Protein AF-A0A815C3C4-F1 (afdb_monomer_lite)

pLDDT: mean 73.72, std 18.05, range [31.98, 92.06]

Organism: NCBI:txid392033

Secondary structure (DSSP, 8-state):
--------SSSSSSSSS-----------EEEEEES--TTGGGS-EEEE--TTEEEEEEEEEEEETTEEEEEEEEEEEEETT----EE-SSEEEEEE-STTTTTHHHHHHTTS-B--

Foldseek 3Di:
DDDDDDDDPPPPPVVVPPPPDPPFLPFAKKFFDFFQDLCCLVPTDIDTGDTQKWKKKKWFWDDDDPATATAGIGIDIDHPDPADWDDDPGITMDIGRHHHPVSVVSVVCNPHHYDD

Structure (mmCIF, N/CA/C/O backbone):
data_AF-A0A815C3C4-F1
#
_entry.id   AF-A0A815C3C4-F1
#
loop_
_atom_site.group_PDB
_atom_site.id
_atom_site.type_symbol
_atom_site.label_atom_id
_atom_site.label_alt_id
_atom_site.label_comp_id
_atom_site.label_asym_id
_atom_site.label_entity_id
_atom_site.label_seq_id
_atom_site.pdbx_PDB_ins_code
_atom_site.Cartn_x
_atom_site.Cartn_y
_atom_site.Cartn_z
_atom_site.occupancy
_atom_site.B_iso_or_equiv
_atom_site.auth_seq_id
_atom_site.auth_comp_id
_atom_site.auth_asym_id
_atom_site.auth_atom_id
_atom_site.pdbx_PDB_model_num
ATOM 1 N N . MET A 1 1 ? 18.510 -49.430 -53.490 1.00 35.09 1 MET A N 1
ATOM 2 C CA . MET A 1 1 ? 19.586 -48.714 -52.764 1.00 35.09 1 MET A CA 1
ATOM 3 C C . MET A 1 1 ? 19.693 -47.346 -53.435 1.00 35.09 1 MET A C 1
ATOM 5 O O . MET A 1 1 ? 19.885 -47.340 -54.635 1.00 35.09 1 MET A O 1
ATOM 9 N N . ASN A 1 2 ? 19.414 -46.188 -52.833 1.00 32.31 2 ASN A N 1
ATOM 10 C CA . ASN A 1 2 ? 19.635 -45.753 -51.457 1.00 32.31 2 ASN A CA 1
ATOM 11 C C . ASN A 1 2 ? 18.460 -44.946 -50.874 1.00 32.31 2 ASN A C 1
ATOM 13 O O . ASN A 1 2 ? 17.766 -44.212 -51.567 1.00 32.31 2 ASN A O 1
ATOM 17 N N . PHE A 1 3 ? 18.283 -45.153 -49.572 1.00 33.53 3 PHE A N 1
ATOM 18 C CA . PHE A 1 3 ? 17.363 -44.520 -48.632 1.00 33.53 3 PHE A CA 1
ATOM 19 C C . PHE A 1 3 ? 18.005 -43.251 -48.034 1.00 33.53 3 PHE A C 1
ATOM 21 O O . PHE A 1 3 ? 19.214 -43.261 -47.814 1.00 33.53 3 PHE A O 1
ATOM 28 N N . LYS A 1 4 ? 17.158 -42.295 -47.605 1.00 31.98 4 LYS A N 1
ATOM 29 C CA . LYS A 1 4 ? 17.407 -41.216 -46.607 1.00 31.98 4 LYS A CA 1
ATOM 30 C C . LYS A 1 4 ? 18.292 -40.050 -47.101 1.00 31.98 4 LYS A C 1
ATOM 32 O O . LYS A 1 4 ? 19.220 -40.253 -47.859 1.00 31.98 4 LYS A O 1
ATOM 37 N N . SER A 1 5 ? 18.050 -38.786 -46.754 1.00 36.97 5 SER A N 1
ATOM 38 C CA . SER A 1 5 ? 17.440 -38.243 -45.537 1.00 36.97 5 SER A CA 1
ATOM 39 C C . SER A 1 5 ? 16.650 -36.962 -45.823 1.00 36.97 5 SER A C 1
ATOM 41 O O . SER A 1 5 ? 17.208 -35.937 -46.200 1.00 36.97 5 SER A O 1
ATOM 43 N N . ILE A 1 6 ? 15.353 -37.015 -45.525 1.00 51.81 6 ILE A N 1
ATOM 44 C CA . ILE A 1 6 ? 14.650 -35.936 -44.820 1.00 51.81 6 ILE A CA 1
ATOM 45 C C . ILE A 1 6 ? 15.380 -35.775 -43.488 1.00 51.81 6 ILE A C 1
ATOM 47 O O . ILE A 1 6 ? 15.505 -36.785 -42.818 1.00 51.81 6 ILE A O 1
ATOM 51 N N . PHE A 1 7 ? 15.890 -34.593 -43.137 1.00 43.22 7 PHE A N 1
ATOM 52 C CA . PHE A 1 7 ? 16.097 -34.098 -41.760 1.00 43.22 7 PHE A CA 1
ATOM 53 C C . PHE A 1 7 ? 16.999 -32.861 -41.825 1.00 43.22 7 PHE A C 1
ATOM 55 O O . PHE A 1 7 ? 18.194 -33.007 -42.041 1.00 43.22 7 PHE A O 1
ATOM 62 N N . CYS A 1 8 ? 16.417 -31.665 -41.663 1.00 42.25 8 CYS A N 1
ATOM 63 C CA . CYS A 1 8 ? 17.030 -30.509 -40.975 1.00 42.25 8 CYS A CA 1
ATOM 64 C C . CYS A 1 8 ? 16.100 -29.272 -40.926 1.00 42.25 8 CYS A C 1
ATOM 66 O O . CYS A 1 8 ? 16.567 -28.142 -40.897 1.00 42.25 8 CYS A O 1
ATOM 68 N N . PHE A 1 9 ? 14.776 -29.460 -40.855 1.00 43.25 9 PHE A N 1
ATOM 69 C CA . PHE A 1 9 ? 13.812 -28.383 -40.546 1.00 43.25 9 PHE A CA 1
ATOM 70 C C . PHE A 1 9 ? 13.304 -28.459 -39.090 1.00 43.25 9 PHE A C 1
ATOM 72 O O . PHE A 1 9 ? 12.187 -28.061 -38.789 1.00 43.25 9 PHE A O 1
ATOM 79 N N . GLY A 1 10 ? 14.113 -29.016 -38.179 1.00 43.12 10 GLY A N 1
ATOM 80 C CA . GLY A 1 10 ? 13.706 -29.306 -36.795 1.00 43.12 10 GLY A CA 1
ATOM 81 C C . GLY A 1 10 ? 14.354 -28.454 -35.699 1.00 43.12 10 GLY A C 1
ATOM 82 O O . GLY A 1 10 ? 13.955 -28.585 -34.551 1.00 43.12 10 GLY A O 1
ATOM 83 N N . HIS A 1 11 ? 15.334 -27.597 -36.011 1.00 40.16 11 HIS A N 1
ATOM 84 C CA . HIS A 1 11 ? 16.114 -26.886 -34.978 1.00 40.16 11 HIS A CA 1
ATOM 85 C C . HIS A 1 11 ? 16.027 -25.355 -35.024 1.00 40.16 11 HIS A C 1
ATOM 87 O O . HIS A 1 11 ? 16.549 -24.705 -34.127 1.00 40.16 11 HIS A O 1
ATOM 93 N N . LEU A 1 12 ? 15.337 -24.761 -36.005 1.00 42.59 12 LEU A N 1
ATOM 94 C CA . LEU A 1 12 ? 15.183 -23.298 -36.066 1.00 42.59 12 LEU A CA 1
ATOM 95 C C . LEU A 1 12 ? 13.932 -22.780 -35.329 1.00 42.59 12 LEU A C 1
ATOM 97 O O . LEU A 1 12 ? 13.822 -21.590 -35.069 1.00 42.59 12 LEU A O 1
ATOM 101 N N . LEU A 1 13 ? 13.000 -23.663 -34.955 1.00 45.81 13 LEU A N 1
ATOM 102 C CA . LEU A 1 13 ? 11.752 -23.289 -34.272 1.00 45.81 13 LEU A CA 1
ATOM 103 C C . LEU A 1 13 ? 11.819 -23.388 -32.740 1.00 45.81 13 LEU A C 1
ATOM 105 O O . LEU A 1 13 ? 10.909 -22.918 -32.065 1.00 45.81 13 LEU A O 1
ATOM 109 N N . LEU A 1 14 ? 12.895 -23.947 -32.174 1.00 43.25 14 LEU A N 1
ATOM 110 C CA . LEU A 1 14 ? 13.026 -24.109 -30.720 1.00 43.25 14 LEU A CA 1
ATOM 111 C C . LEU A 1 14 ? 13.713 -22.920 -30.024 1.00 43.25 14 LEU A C 1
ATOM 113 O O . LEU A 1 14 ? 13.771 -22.893 -28.800 1.00 43.25 14 LEU A O 1
ATOM 117 N N . LEU A 1 15 ? 14.218 -21.928 -30.768 1.00 42.22 15 LEU A N 1
ATOM 118 C CA . LEU A 1 15 ? 14.806 -20.727 -30.159 1.00 42.22 15 LEU A CA 1
ATOM 119 C C . LEU A 1 15 ? 13.761 -19.655 -29.800 1.00 42.22 15 LEU A C 1
ATOM 121 O O . LEU A 1 15 ? 14.060 -18.754 -29.028 1.00 42.22 15 LEU A O 1
ATOM 125 N N . ILE A 1 16 ? 12.539 -19.751 -30.337 1.00 45.59 16 ILE A N 1
ATOM 126 C CA . ILE A 1 16 ? 11.489 -18.726 -30.178 1.00 45.59 16 ILE A CA 1
ATOM 127 C C . ILE A 1 16 ? 10.596 -18.999 -28.947 1.00 45.59 16 ILE A C 1
ATOM 129 O O . ILE A 1 16 ? 9.896 -18.111 -28.482 1.00 45.59 16 ILE A O 1
ATOM 133 N N . LEU A 1 17 ? 10.639 -20.204 -28.364 1.00 42.94 17 LEU A N 1
ATOM 134 C CA . LEU A 1 17 ? 9.686 -20.644 -27.326 1.00 42.94 17 LEU A CA 1
ATOM 135 C C . LEU A 1 17 ? 10.254 -20.728 -25.899 1.00 42.94 17 LEU A C 1
ATOM 137 O O . LEU A 1 17 ? 9.534 -21.110 -24.980 1.00 42.94 17 LEU A O 1
ATOM 141 N N . ILE A 1 18 ? 11.519 -20.349 -25.691 1.00 47.34 18 ILE A N 1
ATOM 142 C CA . ILE A 1 18 ? 12.134 -20.230 -24.354 1.00 47.34 18 ILE A CA 1
ATOM 143 C C . ILE A 1 18 ? 12.669 -18.806 -24.148 1.00 47.34 18 ILE A C 1
ATOM 145 O O . ILE A 1 18 ? 13.740 -18.586 -23.597 1.00 47.34 18 ILE A O 1
ATOM 149 N N . ILE A 1 19 ? 11.901 -17.817 -24.593 1.00 44.81 19 ILE A N 1
ATOM 150 C CA . ILE A 1 19 ? 11.874 -16.514 -23.933 1.00 44.81 19 ILE A CA 1
ATOM 151 C C . ILE A 1 19 ? 10.528 -16.499 -23.218 1.00 44.81 19 ILE A C 1
ATOM 153 O O . ILE A 1 19 ? 9.554 -15.927 -23.688 1.00 44.81 19 ILE A O 1
ATOM 157 N N . LYS A 1 20 ? 10.438 -17.265 -22.125 1.00 39.62 20 LYS A N 1
ATOM 158 C CA . LYS A 1 20 ? 9.407 -17.011 -21.122 1.00 39.62 20 LYS A CA 1
ATOM 159 C C . LYS A 1 20 ? 9.769 -15.655 -20.551 1.00 39.62 20 LYS A C 1
ATOM 161 O O . LYS A 1 20 ? 10.744 -15.596 -19.810 1.00 39.62 20 LYS A O 1
ATOM 166 N N . ASP A 1 21 ? 9.065 -14.627 -21.011 1.00 43.12 21 ASP A N 1
ATOM 167 C CA . ASP A 1 21 ? 8.907 -13.324 -20.376 1.00 43.12 21 ASP A CA 1
ATOM 168 C C . ASP A 1 21 ? 9.966 -13.028 -19.310 1.00 43.12 21 ASP A C 1
ATOM 170 O O . ASP A 1 21 ? 9.685 -12.959 -18.116 1.00 43.12 21 ASP A O 1
ATOM 174 N N . ALA A 1 22 ? 11.194 -12.759 -19.755 1.00 47.22 22 ALA A N 1
ATOM 175 C CA . ALA A 1 22 ? 11.921 -11.657 -19.153 1.00 47.22 22 ALA A CA 1
ATOM 176 C C . ALA A 1 22 ? 11.212 -10.399 -19.665 1.00 47.22 22 ALA A C 1
ATOM 178 O O . ALA A 1 22 ? 11.722 -9.697 -20.534 1.00 47.22 22 ALA A O 1
ATOM 179 N N . SER A 1 23 ? 9.963 -10.223 -19.219 1.00 49.28 23 SER A N 1
ATOM 180 C CA . SER A 1 23 ? 9.247 -8.968 -19.290 1.00 49.28 23 SER A CA 1
ATOM 181 C C . SER A 1 23 ? 10.193 -7.996 -18.624 1.00 49.28 23 SER A C 1
ATOM 183 O O . SER A 1 23 ? 10.397 -8.049 -17.411 1.00 49.28 23 SER A O 1
ATOM 185 N N . ILE A 1 24 ? 10.882 -7.209 -19.443 1.00 51.25 24 ILE A N 1
ATOM 186 C CA . ILE A 1 24 ? 11.520 -5.993 -18.982 1.00 51.25 24 ILE A CA 1
ATOM 187 C C . ILE A 1 24 ? 10.396 -5.290 -18.234 1.00 51.25 24 ILE A C 1
ATOM 189 O O . ILE A 1 24 ? 9.380 -4.982 -18.852 1.00 51.25 24 ILE A O 1
ATOM 193 N N . VAL A 1 25 ? 10.500 -5.192 -16.907 1.00 52.69 25 VAL A N 1
ATOM 194 C CA . VAL A 1 25 ? 9.534 -4.430 -16.120 1.00 52.69 25 VAL A CA 1
ATOM 195 C C . VAL A 1 25 ? 9.719 -3.003 -16.603 1.00 52.69 25 VAL A C 1
ATOM 197 O O . VAL A 1 25 ? 10.649 -2.312 -16.178 1.00 52.69 25 VAL A O 1
ATOM 200 N N . GLU A 1 26 ? 8.911 -2.628 -17.596 1.00 62.38 26 GLU A N 1
ATOM 201 C CA . GLU A 1 26 ? 8.802 -1.264 -18.075 1.00 62.38 26 GLU A CA 1
ATOM 202 C C . GLU A 1 26 ? 8.561 -0.388 -16.844 1.00 62.38 26 GLU A C 1
ATOM 204 O O . GLU A 1 26 ? 7.956 -0.825 -15.865 1.00 62.38 26 GLU A O 1
ATOM 209 N N . SER A 1 27 ? 9.120 0.822 -16.844 1.00 69.00 27 SER A N 1
ATOM 210 C CA . SER A 1 27 ? 8.961 1.764 -15.733 1.00 69.00 27 SER A CA 1
ATOM 211 C C . SER A 1 27 ? 7.504 1.802 -15.259 1.00 69.00 27 SER A C 1
ATOM 213 O O . SER A 1 27 ? 6.645 2.203 -16.042 1.00 69.00 27 SER A O 1
ATOM 215 N N . ALA A 1 28 ? 7.234 1.425 -14.010 1.00 80.50 28 ALA A N 1
ATOM 216 C CA . ALA A 1 28 ? 5.881 1.445 -13.470 1.00 80.50 28 ALA A CA 1
ATOM 217 C C . ALA A 1 28 ? 5.539 2.832 -12.907 1.00 80.50 28 ALA A C 1
ATOM 219 O O . ALA A 1 28 ? 6.355 3.485 -12.240 1.00 80.50 28 ALA A O 1
ATOM 220 N N . ILE A 1 29 ? 4.314 3.293 -13.141 1.00 87.06 29 ILE A N 1
ATOM 221 C CA . ILE A 1 29 ? 3.741 4.444 -12.447 1.00 87.06 29 ILE A CA 1
ATOM 222 C C . ILE A 1 29 ? 3.021 3.941 -11.201 1.00 87.06 29 ILE A C 1
ATOM 224 O O . ILE A 1 29 ? 2.009 3.263 -11.301 1.00 87.06 29 ILE A O 1
ATOM 228 N N . CYS A 1 30 ? 3.492 4.313 -10.014 1.00 89.06 30 CYS A N 1
ATOM 229 C CA . CYS A 1 30 ? 2.891 3.867 -8.757 1.00 89.06 30 CYS A CA 1
ATOM 230 C C . CYS A 1 30 ? 2.291 5.040 -7.993 1.00 89.06 30 CYS A C 1
ATOM 232 O O . CYS A 1 30 ? 2.835 6.153 -8.003 1.00 89.06 30 CYS A O 1
ATOM 234 N N . HIS A 1 31 ? 1.210 4.786 -7.258 1.00 89.31 31 HIS A N 1
ATOM 235 C CA . HIS A 1 31 ? 0.799 5.702 -6.207 1.00 89.31 31 HIS A CA 1
ATOM 236 C C . HIS A 1 31 ? 1.820 5.698 -5.074 1.00 89.31 31 HIS A C 1
ATOM 238 O O . HIS A 1 31 ? 2.347 4.651 -4.697 1.00 89.31 31 HIS A O 1
ATOM 244 N N . GLN A 1 32 ? 2.089 6.882 -4.534 1.00 89.25 32 GLN A N 1
ATOM 245 C CA . GLN A 1 32 ? 3.050 7.099 -3.470 1.00 89.25 32 GLN A CA 1
ATOM 246 C C . GLN A 1 32 ? 2.441 7.876 -2.302 1.00 89.25 32 GLN A C 1
ATOM 248 O O . GLN A 1 32 ? 1.775 8.904 -2.468 1.00 89.25 32 GLN A O 1
ATOM 253 N N . CYS A 1 33 ? 2.735 7.396 -1.100 1.00 85.31 33 CYS A N 1
ATOM 254 C CA . CYS A 1 33 ? 2.531 8.106 0.153 1.00 85.31 33 CYS A CA 1
ATOM 255 C C . CYS A 1 33 ? 3.284 7.429 1.279 1.00 85.31 33 CYS A C 1
ATOM 257 O O . CYS A 1 33 ? 3.336 6.210 1.358 1.00 85.31 33 CYS A O 1
ATOM 259 N N . THR A 1 34 ? 3.766 8.230 2.220 1.00 82.12 34 THR A N 1
ATOM 260 C CA . THR A 1 34 ? 4.239 7.747 3.516 1.00 82.12 34 THR A CA 1
ATOM 261 C C . THR A 1 34 ? 3.234 8.183 4.571 1.00 82.12 34 THR A C 1
ATOM 263 O O . THR A 1 34 ? 3.010 9.383 4.708 1.00 82.12 34 THR A O 1
ATOM 266 N N . ARG A 1 35 ? 2.650 7.238 5.323 1.00 77.44 35 ARG A N 1
ATOM 267 C CA . ARG A 1 35 ? 1.581 7.514 6.309 1.00 77.44 35 ARG A CA 1
ATOM 268 C C . ARG A 1 35 ? 0.408 8.265 5.678 1.00 77.44 35 ARG A C 1
ATOM 270 O O . ARG A 1 35 ? 0.137 9.423 5.987 1.00 77.44 35 ARG A O 1
ATOM 277 N N . CYS A 1 36 ? -0.231 7.607 4.725 1.00 74.88 36 CYS A N 1
ATOM 278 C CA . CYS A 1 36 ? -1.288 8.189 3.909 1.00 74.88 36 CYS A CA 1
ATOM 279 C C . CYS A 1 36 ? -2.488 8.549 4.791 1.00 74.88 36 CYS A C 1
ATOM 281 O O . CYS A 1 36 ? -3.057 7.671 5.428 1.00 74.88 36 CYS A O 1
ATOM 283 N N . THR A 1 37 ? -2.881 9.822 4.825 1.00 72.31 37 THR A N 1
ATOM 284 C CA . THR A 1 37 ? -4.068 10.264 5.572 1.00 72.31 37 THR A CA 1
ATOM 285 C C . THR A 1 37 ? -5.352 9.777 4.895 1.00 72.31 37 THR A C 1
ATOM 287 O O . THR A 1 37 ? -5.331 9.382 3.730 1.00 72.31 37 THR A O 1
ATOM 290 N N . SER A 1 38 ? -6.500 9.869 5.576 1.00 66.31 38 SER A N 1
ATOM 291 C CA . SER A 1 38 ? -7.818 9.564 4.983 1.00 66.31 38 SER A CA 1
ATOM 292 C C . SER A 1 38 ? -8.098 10.328 3.680 1.00 66.31 38 SER A C 1
ATOM 294 O O . SER A 1 38 ? -8.830 9.844 2.821 1.00 66.31 38 SER A O 1
ATOM 296 N N . ASP A 1 39 ? -7.499 11.509 3.515 1.00 68.44 39 ASP A N 1
ATOM 297 C CA . ASP A 1 39 ? -7.651 12.331 2.314 1.00 68.44 39 ASP A CA 1
ATOM 298 C C . ASP A 1 39 ? -6.762 11.870 1.158 1.00 68.44 39 ASP A C 1
ATOM 300 O O . ASP A 1 39 ? -7.088 12.134 0.002 1.00 68.44 39 ASP A O 1
ATOM 304 N N . TRP A 1 40 ? -5.668 11.152 1.436 1.00 71.44 40 TRP A N 1
ATOM 305 C CA . TRP A 1 40 ? -4.781 10.653 0.385 1.00 71.44 40 TRP A CA 1
ATOM 306 C C . TRP A 1 40 ? -5.499 9.677 -0.554 1.00 71.44 40 TRP A C 1
ATOM 308 O O . TRP A 1 40 ? -5.272 9.718 -1.756 1.00 71.44 40 TRP A O 1
ATOM 318 N N . TRP A 1 41 ? -6.450 8.896 -0.039 1.00 67.88 41 TRP A N 1
ATOM 319 C CA . TRP A 1 41 ? -7.315 8.014 -0.831 1.00 67.88 41 TRP A CA 1
ATOM 320 C C . TRP A 1 41 ? -8.094 8.772 -1.911 1.00 67.88 41 TRP A C 1
ATOM 322 O O . TRP A 1 41 ? -8.419 8.215 -2.951 1.00 67.88 41 TRP A O 1
ATOM 332 N N . ARG A 1 42 ? -8.409 10.050 -1.663 1.00 63.50 42 ARG A N 1
ATOM 333 C CA . ARG A 1 42 ? -9.154 10.903 -2.597 1.00 63.50 42 ARG A CA 1
ATOM 334 C C . ARG A 1 42 ? -8.250 11.579 -3.621 1.00 63.50 42 ARG A C 1
ATOM 336 O O . ARG A 1 42 ? -8.730 11.960 -4.683 1.00 63.50 42 ARG A O 1
ATOM 343 N N . TYR A 1 43 ? -6.973 11.759 -3.286 1.00 68.38 43 TYR A N 1
ATOM 344 C CA . TYR A 1 43 ? -5.997 12.479 -4.103 1.00 68.38 43 TYR A CA 1
ATOM 345 C C . TYR A 1 43 ? -4.629 11.785 -4.055 1.00 68.38 43 TYR A C 1
ATOM 347 O O . TYR A 1 43 ? -3.659 12.361 -3.540 1.00 68.38 43 TYR A O 1
ATOM 355 N N . PRO A 1 44 ? -4.526 10.543 -4.555 1.00 73.75 44 PRO A N 1
ATOM 356 C CA . PRO A 1 44 ? -3.280 9.814 -4.478 1.00 73.75 44 PRO A CA 1
ATOM 357 C C . PRO A 1 44 ? -2.253 10.474 -5.405 1.00 73.75 44 PRO A C 1
ATOM 359 O O . PRO A 1 44 ? -2.511 10.769 -6.571 1.00 73.75 44 PRO A O 1
ATOM 362 N N . SER A 1 45 ? -1.067 10.755 -4.871 1.00 82.31 45 SER A N 1
ATOM 363 C CA . SER A 1 45 ? 0.048 11.267 -5.672 1.00 82.31 45 SER A CA 1
ATOM 364 C C . SER A 1 45 ? 0.704 10.108 -6.406 1.00 82.31 45 SER A C 1
ATOM 366 O O . SER A 1 45 ? 0.975 9.088 -5.781 1.00 82.31 45 SER A O 1
ATOM 368 N N . SER A 1 46 ? 1.007 10.263 -7.691 1.00 87.44 46 SER A N 1
ATOM 369 C CA . SER A 1 46 ? 1.654 9.213 -8.486 1.00 87.44 46 SER A CA 1
ATOM 370 C C . SER A 1 46 ? 3.041 9.632 -8.938 1.00 87.44 46 SER A C 1
ATOM 372 O O . SER A 1 46 ? 3.316 10.819 -9.132 1.00 87.44 46 SER A O 1
ATOM 374 N N . ARG A 1 47 ? 3.924 8.652 -9.111 1.00 84.81 47 ARG A N 1
ATOM 375 C CA . ARG A 1 47 ? 5.276 8.858 -9.619 1.00 84.81 47 ARG A CA 1
ATOM 376 C C . ARG A 1 47 ? 5.640 7.724 -10.564 1.00 84.81 47 ARG A C 1
ATOM 378 O O . ARG A 1 47 ? 5.353 6.571 -10.273 1.00 84.81 47 ARG A O 1
ATOM 385 N N . GLN A 1 48 ? 6.274 8.073 -11.679 1.00 85.06 48 GLN A N 1
ATOM 386 C CA . GLN A 1 48 ? 6.936 7.102 -12.542 1.00 85.06 48 GLN A CA 1
ATOM 387 C C . GLN A 1 48 ? 8.267 6.704 -11.902 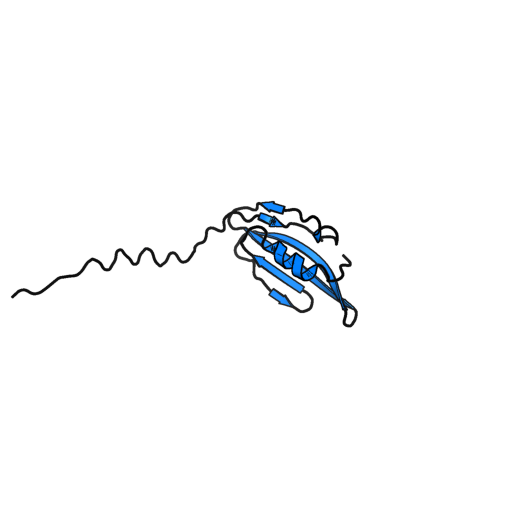1.00 85.06 48 GLN A C 1
ATOM 389 O O . GLN A 1 48 ? 9.059 7.574 -11.516 1.00 85.06 48 GLN A O 1
ATOM 394 N N . TYR A 1 49 ? 8.478 5.404 -11.762 1.00 82.06 49 T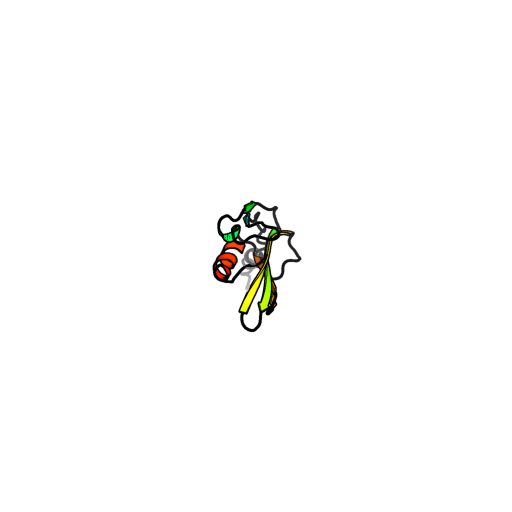YR A N 1
ATOM 395 C CA . TYR A 1 49 ? 9.658 4.807 -11.152 1.00 82.06 49 TYR A CA 1
ATOM 396 C C . TYR A 1 49 ? 10.577 4.193 -12.212 1.00 82.06 49 TYR A C 1
ATOM 398 O O . TYR A 1 49 ? 10.215 4.092 -13.381 1.00 82.06 49 TYR A O 1
ATOM 406 N N . GLU A 1 50 ? 11.814 3.887 -11.831 1.00 82.56 50 GLU A N 1
ATOM 407 C CA . GLU A 1 50 ? 12.836 3.383 -12.751 1.00 82.56 50 GLU A CA 1
ATOM 408 C C . GLU A 1 50 ? 12.507 1.964 -13.246 1.00 82.56 50 GLU A C 1
ATOM 410 O O . GLU A 1 50 ? 11.713 1.239 -12.645 1.00 82.56 50 GLU A O 1
ATOM 415 N N . GLU A 1 51 ? 13.131 1.569 -14.357 1.00 76.69 51 GLU A N 1
ATOM 416 C CA . GLU A 1 51 ? 13.032 0.211 -14.897 1.00 76.69 51 GLU A CA 1
ATOM 417 C C . GLU A 1 51 ? 13.435 -0.818 -13.831 1.00 76.69 51 GLU A C 1
ATOM 419 O O . GLU A 1 51 ? 14.435 -0.655 -13.124 1.00 76.69 51 GLU A O 1
ATOM 424 N N . GLY A 1 52 ? 12.636 -1.876 -13.692 1.00 75.94 52 GLY A N 1
ATOM 425 C CA . GLY A 1 52 ? 12.852 -2.883 -12.657 1.00 75.94 52 GLY A CA 1
ATOM 426 C C . GLY A 1 52 ? 12.406 -2.470 -11.254 1.00 75.94 52 GLY A C 1
ATOM 427 O O . GLY A 1 52 ? 12.801 -3.139 -10.302 1.00 75.94 52 GLY A O 1
ATOM 428 N N . GLN A 1 53 ? 11.622 -1.401 -11.082 1.00 83.81 53 GLN A N 1
ATOM 429 C CA . GLN A 1 53 ? 10.918 -1.125 -9.825 1.00 83.81 53 GLN A CA 1
ATOM 430 C C . GLN A 1 53 ? 9.466 -1.619 -9.886 1.00 83.81 53 GLN A C 1
ATOM 432 O O . GLN A 1 53 ? 8.783 -1.430 -10.886 1.00 83.81 53 GLN A O 1
ATOM 437 N N . GLU A 1 54 ? 8.993 -2.222 -8.796 1.00 87.50 54 GLU A N 1
ATOM 438 C CA . GLU A 1 54 ? 7.621 -2.714 -8.629 1.00 87.50 54 GLU A CA 1
ATOM 439 C C . GLU A 1 54 ? 6.866 -1.802 -7.663 1.00 87.50 54 GLU A C 1
ATOM 441 O O . GLU A 1 54 ? 7.431 -1.330 -6.669 1.00 87.50 54 GLU A O 1
ATOM 446 N N . CYS A 1 55 ? 5.584 -1.565 -7.925 1.00 89.00 55 CYS A N 1
ATOM 447 C CA . CYS A 1 55 ? 4.725 -0.843 -7.003 1.00 89.00 55 CYS A CA 1
ATOM 448 C C . CYS A 1 55 ? 4.476 -1.679 -5.751 1.00 89.00 55 CYS A C 1
ATOM 450 O O . CYS A 1 55 ? 4.286 -2.893 -5.829 1.00 89.00 55 CYS A O 1
ATOM 452 N N . PHE A 1 56 ? 4.406 -1.015 -4.599 1.00 90.50 56 PHE A N 1
ATOM 453 C CA . PHE A 1 56 ? 3.984 -1.645 -3.359 1.00 90.50 56 PHE A CA 1
ATOM 454 C C . PHE A 1 56 ? 2.847 -0.894 -2.674 1.00 90.50 56 PHE A C 1
ATOM 456 O O . PHE A 1 56 ? 2.647 0.315 -2.858 1.00 90.50 56 PHE A O 1
ATOM 463 N N . PHE A 1 57 ? 2.130 -1.638 -1.838 1.00 90.19 57 PHE A N 1
ATOM 464 C CA . PHE A 1 57 ? 1.125 -1.127 -0.922 1.00 90.19 57 PHE A CA 1
ATOM 465 C C . PHE A 1 57 ? 1.240 -1.841 0.425 1.00 90.19 57 PHE A C 1
ATOM 467 O O . PHE A 1 57 ? 1.201 -3.066 0.491 1.00 90.19 57 PHE A O 1
ATOM 474 N N . GLU A 1 58 ? 1.393 -1.079 1.499 1.00 90.88 58 GLU A N 1
ATOM 475 C CA . GLU A 1 58 ? 1.507 -1.552 2.874 1.00 90.88 58 GLU A CA 1
ATOM 476 C C . GLU A 1 58 ? 0.369 -0.968 3.705 1.00 90.88 58 GLU A C 1
ATOM 478 O O . GLU A 1 58 ? 0.157 0.244 3.736 1.00 90.88 58 GLU A O 1
ATOM 483 N N . ILE A 1 59 ? -0.319 -1.832 4.443 1.00 88.69 59 ILE A N 1
ATOM 484 C CA . ILE A 1 59 ? -1.427 -1.460 5.313 1.00 88.69 59 ILE A CA 1
ATOM 485 C C . ILE A 1 59 ? -1.333 -2.209 6.639 1.00 88.69 59 ILE A C 1
ATOM 487 O O . ILE A 1 59 ? -1.016 -3.401 6.686 1.00 88.69 59 ILE A O 1
ATOM 491 N N . ARG A 1 60 ? -1.615 -1.509 7.739 1.00 91.12 60 ARG A N 1
ATOM 492 C CA . ARG A 1 60 ? -1.685 -2.106 9.078 1.00 91.12 60 ARG A CA 1
ATOM 493 C C . ARG A 1 60 ? -3.043 -1.866 9.695 1.00 91.12 60 ARG A C 1
ATOM 495 O O . ARG A 1 60 ? -3.637 -0.797 9.540 1.00 91.12 60 ARG A O 1
ATOM 502 N N . TYR A 1 61 ? -3.505 -2.888 10.402 1.00 89.56 61 TYR A N 1
ATOM 503 C CA . TYR A 1 61 ? -4.788 -2.876 11.072 1.00 89.56 61 TYR A CA 1
ATOM 504 C C . TYR A 1 61 ? -4.613 -3.026 12.582 1.00 89.56 61 TYR A C 1
ATOM 506 O O . TYR A 1 61 ? -3.982 -3.974 13.056 1.00 89.56 61 TYR A O 1
ATOM 514 N N . THR A 1 62 ? -5.290 -2.161 13.331 1.00 90.88 62 THR A N 1
ATOM 515 C CA . THR A 1 62 ? -5.539 -2.327 14.762 1.00 90.88 62 THR A CA 1
ATOM 516 C C . THR A 1 62 ? -6.962 -2.833 14.983 1.00 90.88 62 THR A C 1
ATOM 518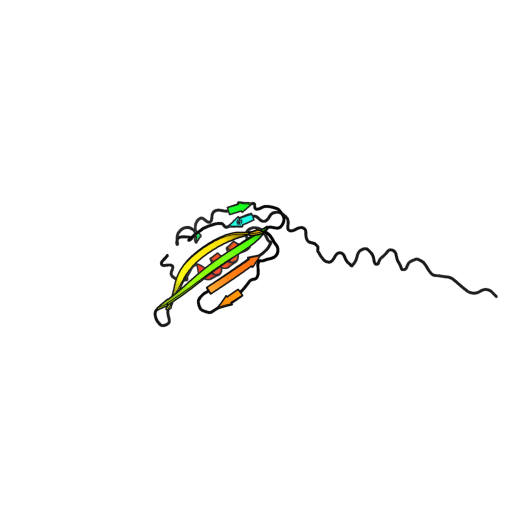 O O . THR A 1 62 ? -7.917 -2.420 14.320 1.00 90.88 62 THR A O 1
ATOM 521 N N . TYR A 1 63 ? -7.108 -3.733 15.955 1.00 89.88 63 TYR A N 1
ATOM 522 C CA . TYR A 1 63 ? -8.389 -4.309 16.345 1.00 89.88 63 TYR A CA 1
ATOM 523 C C . TYR A 1 63 ? -8.862 -3.746 17.684 1.00 89.88 63 TYR A C 1
ATOM 525 O O . TYR A 1 63 ? -8.198 -3.905 18.708 1.00 89.88 63 TYR A O 1
ATOM 533 N N . TYR A 1 64 ? -10.053 -3.149 17.689 1.00 88.62 64 TYR A N 1
ATOM 534 C CA . TYR A 1 64 ? -10.758 -2.741 18.906 1.00 88.62 64 TYR A CA 1
ATOM 535 C C . TYR A 1 64 ? -11.977 -3.644 19.098 1.00 88.62 64 TYR A C 1
ATOM 537 O O . TYR A 1 64 ? -13.055 -3.408 18.541 1.00 88.62 64 TYR A O 1
ATOM 545 N N . GLY A 1 65 ? -11.788 -4.729 19.852 1.00 89.12 65 GLY A N 1
ATOM 546 C CA . GLY A 1 65 ? -12.757 -5.824 19.906 1.00 89.12 65 GLY A CA 1
ATOM 547 C C . GLY A 1 65 ? -12.916 -6.459 18.523 1.00 89.12 65 GLY A C 1
ATOM 548 O O . GLY A 1 65 ? -11.934 -6.875 17.918 1.00 89.12 65 GLY A O 1
ATOM 549 N N . ASN A 1 66 ? -14.142 -6.478 17.998 1.00 87.69 66 ASN A N 1
ATOM 550 C CA . ASN A 1 66 ? -14.440 -7.030 16.668 1.00 87.69 66 ASN A CA 1
ATOM 551 C C . ASN A 1 66 ? -14.290 -6.007 15.528 1.00 87.69 66 ASN A C 1
ATOM 553 O O . ASN A 1 66 ? -14.579 -6.328 14.377 1.00 87.69 66 ASN A O 1
ATOM 557 N N . LYS A 1 67 ? -13.898 -4.760 15.825 1.00 86.94 67 LYS A N 1
ATOM 558 C CA . LYS A 1 67 ? -13.737 -3.714 14.808 1.00 86.94 67 LYS A CA 1
ATOM 559 C C . LYS A 1 67 ? -12.309 -3.704 14.277 1.00 86.94 67 LYS A C 1
ATOM 561 O O . LYS A 1 67 ? -11.379 -3.522 15.058 1.00 86.94 67 LYS A O 1
ATOM 566 N N . LYS A 1 68 ? -12.169 -3.850 12.958 1.00 87.38 68 LYS A N 1
ATOM 567 C CA . LYS A 1 68 ? -10.923 -3.652 12.208 1.00 87.38 68 LYS A CA 1
ATOM 568 C C . LYS A 1 68 ? -10.799 -2.173 11.830 1.00 87.38 68 LYS A C 1
ATOM 570 O O . LYS A 1 68 ? -11.741 -1.618 11.269 1.00 87.38 68 LYS A O 1
ATOM 575 N N . ILE A 1 69 ? -9.669 -1.554 12.148 1.00 89.06 69 ILE A N 1
ATOM 576 C CA . ILE A 1 69 ? -9.369 -0.145 11.867 1.00 89.06 69 ILE A CA 1
ATOM 577 C C . ILE A 1 69 ? -7.990 -0.075 11.216 1.00 89.06 69 ILE A C 1
ATOM 579 O O . ILE A 1 69 ? -7.083 -0.765 11.666 1.00 89.06 69 ILE A O 1
ATOM 583 N N . ILE A 1 70 ? -7.823 0.741 10.181 1.00 87.50 70 ILE A N 1
ATOM 584 C CA . ILE A 1 70 ? -6.525 1.032 9.572 1.00 87.50 70 ILE A CA 1
ATOM 585 C C . ILE A 1 70 ? -5.815 2.097 10.410 1.00 87.50 70 ILE A C 1
ATOM 587 O O . ILE A 1 70 ? -6.361 3.176 10.641 1.00 87.50 70 ILE A O 1
ATOM 591 N N . ASP A 1 71 ? -4.593 1.816 10.846 1.00 87.88 71 ASP A N 1
ATOM 592 C CA . ASP A 1 71 ? -3.760 2.778 11.587 1.00 87.88 71 ASP A CA 1
ATOM 593 C C . ASP A 1 71 ? -2.535 3.255 10.795 1.00 87.88 71 ASP A C 1
ATOM 595 O O . ASP A 1 71 ? -1.869 4.213 11.190 1.00 87.88 71 ASP A O 1
ATOM 599 N N . TYR A 1 72 ? -2.243 2.604 9.668 1.00 87.62 72 TYR A N 1
ATOM 600 C CA . TYR A 1 72 ? -1.096 2.919 8.837 1.00 87.62 72 TYR A CA 1
ATOM 601 C C . TYR A 1 72 ? -1.332 2.479 7.401 1.00 87.62 72 TYR A C 1
ATOM 603 O O . TYR A 1 72 ? -1.754 1.348 7.149 1.00 87.62 72 TYR A O 1
ATOM 611 N N . VAL A 1 73 ? -0.982 3.365 6.473 1.00 87.69 73 VAL A N 1
ATOM 612 C CA . VAL A 1 73 ? -0.899 3.082 5.042 1.00 87.69 73 VAL A CA 1
ATOM 613 C C . VAL A 1 73 ? 0.400 3.671 4.499 1.00 87.69 73 VAL A C 1
ATOM 615 O O . VAL A 1 73 ? 0.819 4.761 4.908 1.00 87.69 73 VAL A O 1
ATOM 618 N N . ASN A 1 74 ? 1.039 2.956 3.584 1.00 89.56 74 ASN A N 1
ATOM 619 C CA . ASN A 1 74 ? 2.226 3.392 2.864 1.00 89.56 74 ASN A CA 1
ATOM 620 C C . ASN A 1 74 ? 2.200 2.793 1.455 1.00 89.56 74 ASN A C 1
ATOM 622 O O . ASN A 1 74 ? 1.835 1.637 1.275 1.00 89.56 74 ASN A O 1
ATOM 626 N N . ALA A 1 75 ? 2.564 3.583 0.457 1.00 89.94 75 ALA A N 1
ATOM 627 C CA . ALA A 1 75 ? 2.551 3.180 -0.942 1.00 89.94 75 ALA A CA 1
ATOM 628 C C . ALA A 1 75 ? 3.747 3.798 -1.663 1.00 89.94 75 ALA A C 1
ATOM 630 O O . ALA A 1 75 ? 4.210 4.886 -1.301 1.00 89.94 75 ALA A O 1
ATOM 631 N N . GLY A 1 76 ? 4.240 3.131 -2.697 1.00 90.19 76 GLY A N 1
ATOM 632 C CA . GLY A 1 76 ? 5.333 3.639 -3.517 1.00 90.19 76 GLY A CA 1
ATOM 633 C C . GLY A 1 76 ? 5.846 2.572 -4.466 1.00 90.19 76 GLY A C 1
ATOM 634 O O . GLY A 1 76 ? 5.077 1.714 -4.888 1.00 90.19 76 GLY A O 1
ATOM 635 N N . ALA A 1 77 ? 7.146 2.604 -4.758 1.00 89.06 77 ALA A N 1
ATOM 636 C CA . ALA A 1 77 ? 7.820 1.550 -5.506 1.00 89.06 77 ALA A CA 1
ATOM 637 C C . ALA A 1 77 ? 9.119 1.099 -4.835 1.00 89.06 77 ALA A C 1
ATOM 639 O O . ALA A 1 77 ? 9.732 1.848 -4.066 1.00 89.06 77 ALA A O 1
ATOM 640 N N . LEU A 1 78 ? 9.535 -0.127 -5.142 1.00 86.94 78 LEU A N 1
ATOM 641 C CA . LEU A 1 78 ? 10.739 -0.777 -4.632 1.00 86.94 78 LEU A CA 1
ATOM 642 C C . LEU A 1 78 ? 11.510 -1.438 -5.768 1.00 86.94 78 LEU A C 1
ATOM 644 O O . LEU A 1 78 ? 10.920 -1.957 -6.705 1.00 86.94 78 LEU A O 1
ATOM 648 N N . SER A 1 79 ? 12.839 -1.435 -5.679 1.00 78.75 79 SER A N 1
ATOM 649 C CA . SER A 1 79 ? 13.694 -2.051 -6.698 1.00 78.75 79 SER A CA 1
ATOM 650 C C . SER A 1 79 ? 13.614 -3.584 -6.675 1.00 78.75 79 SER A C 1
ATOM 652 O O . SER A 1 79 ? 13.676 -4.216 -5.616 1.00 78.75 79 SER A O 1
ATOM 654 N N . GLY A 1 80 ? 13.486 -4.158 -7.871 1.00 67.50 80 GLY A N 1
ATOM 655 C CA . GLY A 1 80 ? 13.104 -5.534 -8.164 1.00 67.50 80 GLY A CA 1
ATOM 656 C C . GLY A 1 80 ? 14.104 -6.580 -7.684 1.00 67.50 80 GLY A C 1
ATOM 657 O O . GLY A 1 80 ? 15.286 -6.563 -8.027 1.00 67.50 80 GLY A O 1
ATOM 658 N N . SER A 1 81 ? 13.586 -7.472 -6.837 1.00 61.84 81 SER A N 1
ATOM 659 C CA . SER A 1 81 ? 14.087 -8.798 -6.408 1.00 61.84 81 SER A CA 1
ATOM 660 C C . SER A 1 81 ? 13.545 -9.173 -5.022 1.00 61.84 81 SER A C 1
ATOM 662 O O . SER A 1 81 ? 13.694 -10.315 -4.596 1.00 61.84 81 SER A O 1
ATOM 664 N N . SER A 1 82 ? 12.934 -8.221 -4.305 1.00 68.12 82 SER A N 1
ATOM 665 C CA . SER A 1 82 ? 12.555 -8.380 -2.893 1.00 68.12 82 SER A CA 1
ATOM 666 C C . SER A 1 82 ? 11.072 -8.134 -2.598 1.00 68.12 82 SER A C 1
ATOM 668 O O . SER A 1 82 ? 10.691 -8.149 -1.428 1.00 68.12 82 SER A O 1
ATOM 670 N N . CYS A 1 83 ? 10.233 -7.903 -3.612 1.00 78.44 83 CYS A N 1
ATOM 671 C CA . CYS A 1 83 ? 8.812 -7.670 -3.385 1.00 78.44 83 CYS A CA 1
ATOM 672 C C . CYS A 1 83 ? 8.045 -9.003 -3.368 1.00 78.44 83 CYS A C 1
ATOM 674 O O . CYS A 1 83 ? 8.068 -9.772 -4.326 1.00 78.44 83 CYS A O 1
ATOM 676 N N . TYR A 1 84 ? 7.380 -9.300 -2.250 1.00 85.94 84 TYR A N 1
ATOM 677 C CA . TYR A 1 84 ? 6.491 -10.451 -2.106 1.00 85.94 84 TYR A CA 1
ATOM 678 C C . TYR A 1 84 ? 5.206 -10.016 -1.411 1.00 85.94 84 TYR A C 1
ATOM 680 O O . TYR A 1 84 ? 5.249 -9.419 -0.335 1.00 85.94 84 TYR A O 1
ATOM 688 N N . SER A 1 85 ? 4.068 -10.351 -2.014 1.00 89.81 85 SER A N 1
ATOM 689 C CA . SER A 1 85 ? 2.752 -10.066 -1.451 1.00 89.81 85 SER A CA 1
ATOM 690 C C . SER A 1 85 ? 2.418 -11.031 -0.311 1.00 89.81 85 SER A C 1
ATOM 692 O O . SER A 1 85 ? 2.467 -12.249 -0.480 1.00 89.81 85 SER A O 1
ATOM 694 N N . PHE A 1 86 ? 2.019 -10.506 0.845 1.00 91.12 86 PHE A N 1
ATOM 695 C CA . PHE A 1 86 ? 1.545 -11.298 1.975 1.00 91.12 86 PHE A CA 1
ATOM 696 C C . PHE A 1 86 ? 0.489 -10.569 2.797 1.00 91.12 86 PHE A C 1
ATOM 698 O O . PHE A 1 86 ? 0.411 -9.344 2.834 1.00 91.12 86 PHE A O 1
ATOM 705 N N . SER A 1 87 ? -0.324 -11.345 3.507 1.00 92.06 87 SER A N 1
ATOM 706 C CA . SER A 1 87 ? -1.363 -10.819 4.380 1.00 92.06 87 SER A CA 1
ATOM 707 C C . SER A 1 87 ? -1.478 -11.656 5.648 1.00 92.06 87 SER A C 1
ATOM 709 O O . SER A 1 87 ? -1.308 -12.875 5.646 1.00 92.06 87 SER A O 1
ATOM 711 N N . THR A 1 88 ? -1.755 -10.967 6.744 1.00 91.62 88 THR A N 1
ATOM 712 C CA . THR A 1 88 ? -2.089 -11.491 8.067 1.00 91.62 88 THR A CA 1
ATOM 713 C C . THR A 1 88 ? -3.352 -10.777 8.551 1.00 91.62 88 THR A C 1
ATOM 715 O O . THR A 1 88 ? -3.859 -9.877 7.883 1.00 91.62 88 THR A O 1
ATOM 718 N N . SER A 1 89 ? -3.857 -11.114 9.739 1.00 87.94 89 SER A N 1
ATOM 719 C CA . SER A 1 89 ? -4.989 -10.377 10.311 1.00 87.94 89 SER A CA 1
ATOM 720 C C . SER A 1 89 ? -4.682 -8.886 10.510 1.00 87.94 89 SER A C 1
ATOM 722 O O . SER A 1 89 ? -5.523 -8.045 10.226 1.00 87.94 89 SER A O 1
ATOM 724 N N . SER A 1 90 ? -3.483 -8.527 10.969 1.00 90.62 90 SER A N 1
ATOM 725 C CA . SER A 1 90 ? -3.138 -7.148 11.353 1.00 90.62 90 SER A CA 1
ATOM 726 C C . SER A 1 90 ? -2.275 -6.398 10.340 1.00 90.62 90 SER A C 1
ATOM 728 O O . SER A 1 90 ? -1.885 -5.261 10.592 1.00 90.62 90 SER A O 1
ATOM 730 N N . TYR A 1 91 ? -1.928 -7.019 9.217 1.00 91.38 91 TYR A N 1
ATOM 731 C CA . TYR A 1 91 ? -0.960 -6.463 8.277 1.00 91.38 91 TYR A CA 1
ATOM 732 C C . TYR A 1 91 ? -1.165 -7.038 6.884 1.00 91.38 91 TYR A C 1
ATOM 734 O O . TYR A 1 91 ? -1.280 -8.258 6.757 1.00 91.38 91 TYR A O 1
ATOM 742 N N . ALA A 1 92 ? -1.143 -6.198 5.854 1.00 90.31 92 ALA A N 1
ATOM 743 C CA . ALA A 1 92 ? -1.024 -6.649 4.477 1.00 90.31 92 ALA A CA 1
ATOM 744 C C . ALA A 1 92 ? 0.023 -5.826 3.728 1.00 90.31 92 ALA A C 1
ATOM 746 O O . ALA A 1 92 ? 0.205 -4.632 3.969 1.00 90.31 92 ALA A O 1
ATOM 747 N N . TYR A 1 93 ? 0.724 -6.507 2.837 1.00 91.06 93 TYR A N 1
ATOM 748 C CA . TYR A 1 93 ? 1.766 -5.947 2.007 1.00 91.06 93 TYR A CA 1
ATOM 749 C C . TYR A 1 93 ? 1.673 -6.561 0.630 1.00 91.06 93 TYR A C 1
ATOM 751 O O . TYR A 1 93 ? 1.545 -7.777 0.499 1.00 91.06 93 TYR A O 1
ATOM 759 N N . LEU A 1 94 ? 1.691 -5.722 -0.390 1.00 89.69 94 LEU A N 1
ATOM 760 C CA . LEU A 1 94 ? 1.391 -6.12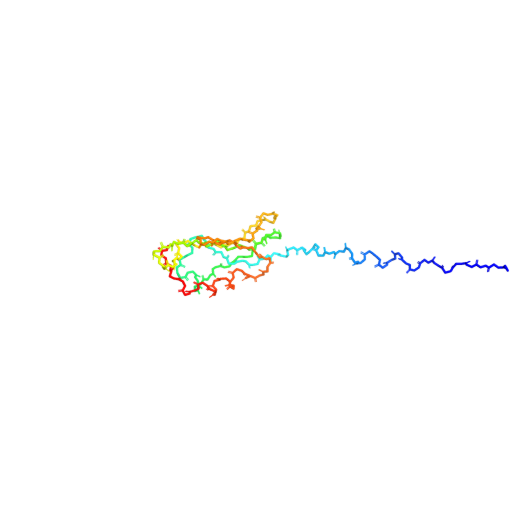0 -1.753 1.00 89.69 94 LEU A CA 1
ATOM 761 C C . LEU A 1 94 ? 2.391 -5.524 -2.703 1.00 89.69 94 LEU A C 1
ATOM 763 O O . LEU A 1 94 ? 2.864 -4.412 -2.487 1.00 89.69 94 LEU A O 1
ATOM 767 N N . CYS A 1 95 ? 2.638 -6.282 -3.756 1.00 89.31 95 CYS A N 1
ATOM 768 C CA . CYS A 1 95 ? 3.552 -5.977 -4.830 1.00 89.31 95 CYS A CA 1
ATOM 769 C C . CYS A 1 95 ? 2.849 -6.210 -6.157 1.00 89.31 95 CYS A C 1
ATOM 771 O O . CYS A 1 95 ? 2.125 -7.201 -6.305 1.00 89.31 95 CYS A O 1
ATOM 773 N N . CYS A 1 96 ? 3.068 -5.313 -7.104 1.00 86.56 96 CYS A N 1
ATOM 774 C CA . CYS A 1 96 ? 2.543 -5.423 -8.453 1.00 86.56 96 CYS A CA 1
ATOM 775 C C . CYS A 1 96 ? 3.408 -4.610 -9.426 1.00 86.56 96 CYS A C 1
ATOM 777 O O . CYS A 1 96 ? 4.124 -3.695 -9.024 1.00 86.56 96 CYS A O 1
ATOM 779 N N . ASP A 1 97 ? 3.370 -4.974 -10.701 1.00 85.56 97 ASP A N 1
ATOM 780 C CA . ASP A 1 97 ? 4.303 -4.532 -11.744 1.00 85.56 97 ASP A CA 1
ATOM 781 C C . ASP A 1 97 ? 3.620 -3.753 -12.883 1.00 85.56 97 ASP A C 1
ATOM 783 O O . ASP A 1 97 ? 4.248 -3.459 -13.896 1.00 85.56 97 ASP A O 1
ATOM 787 N N . GLN A 1 98 ? 2.342 -3.400 -12.718 1.00 85.50 98 GLN A N 1
ATOM 788 C CA . GLN A 1 98 ? 1.567 -2.627 -13.692 1.00 85.50 98 GLN A CA 1
ATOM 789 C C . GLN A 1 98 ? 1.369 -1.181 -13.230 1.00 85.50 98 GLN A C 1
ATOM 791 O O . GLN A 1 98 ? 1.339 -0.891 -12.033 1.00 85.50 98 GLN A O 1
ATOM 796 N N . ASP A 1 99 ? 1.165 -0.273 -14.180 1.00 87.12 99 ASP A N 1
ATOM 797 C CA . ASP A 1 99 ? 0.815 1.114 -13.877 1.00 87.12 99 ASP A CA 1
ATOM 798 C C . ASP A 1 99 ? -0.437 1.193 -12.995 1.00 87.12 99 ASP A C 1
ATOM 800 O O . ASP A 1 99 ? -1.464 0.579 -13.281 1.00 87.12 99 ASP A O 1
ATOM 804 N N . TYR A 1 100 ? -0.340 1.969 -11.917 1.00 86.94 100 TYR A N 1
ATOM 805 C CA . TYR A 1 100 ? -1.392 2.228 -10.932 1.00 86.94 100 TYR A CA 1
ATOM 806 C C . TYR A 1 100 ? -1.977 0.968 -10.276 1.00 86.94 100 TYR A C 1
ATOM 808 O O . TYR A 1 100 ? -3.028 1.024 -9.649 1.00 86.94 100 TYR A O 1
ATOM 816 N N . CYS A 1 101 ? -1.289 -0.172 -10.329 1.00 86.56 101 CYS A N 1
ATOM 817 C CA . CYS A 1 101 ? -1.798 -1.434 -9.783 1.00 86.56 101 CYS A CA 1
ATOM 818 C C . CYS A 1 101 ? -2.047 -1.408 -8.263 1.00 86.56 101 CYS A C 1
ATOM 820 O O . CYS A 1 101 ? -2.797 -2.226 -7.730 1.00 86.56 101 CYS A O 1
ATOM 822 N N . ASN A 1 102 ? -1.433 -0.460 -7.549 1.00 87.12 102 ASN A N 1
ATOM 823 C CA . ASN A 1 102 ? -1.692 -0.228 -6.134 1.00 87.12 102 ASN A CA 1
ATOM 824 C C . ASN A 1 102 ? -2.915 0.676 -5.864 1.00 87.12 102 ASN A C 1
ATOM 826 O O . ASN A 1 102 ? -3.154 0.993 -4.703 1.00 87.12 102 ASN A O 1
ATOM 830 N N . GLU A 1 103 ? -3.693 1.057 -6.889 1.00 82.81 103 GLU A N 1
ATOM 831 C CA . GLU A 1 103 ? -4.976 1.776 -6.788 1.00 82.81 103 GLU A CA 1
ATOM 832 C C . GLU A 1 103 ? -6.149 0.842 -6.464 1.00 82.81 103 GLU A C 1
ATOM 834 O O . GLU A 1 103 ? -6.967 1.145 -5.593 1.00 82.81 103 GLU A O 1
ATOM 839 N N . ASP A 1 104 ? -6.216 -0.325 -7.112 1.00 73.38 104 ASP A N 1
ATOM 840 C CA . ASP A 1 104 ? -7.322 -1.279 -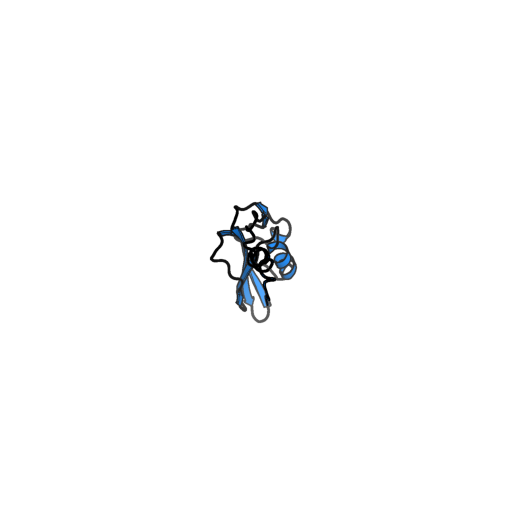6.940 1.00 73.38 104 ASP A CA 1
ATOM 841 C C . ASP A 1 104 ? -7.484 -1.698 -5.469 1.00 73.38 104 ASP A C 1
ATOM 843 O O . ASP A 1 104 ? -8.592 -1.785 -4.935 1.00 73.38 104 ASP A O 1
ATOM 847 N N . TRP A 1 105 ? -6.362 -1.840 -4.763 1.00 72.06 105 TRP A N 1
ATOM 848 C CA . TRP A 1 105 ? -6.332 -2.162 -3.337 1.00 72.06 105 TRP A CA 1
ATOM 849 C C . TRP A 1 105 ? -6.800 -1.028 -2.422 1.00 72.06 105 TRP A C 1
ATOM 851 O O . TRP A 1 105 ? -7.303 -1.296 -1.324 1.00 72.06 105 TRP A O 1
ATOM 861 N N . LEU A 1 106 ? -6.685 0.226 -2.870 1.00 67.69 106 LEU A N 1
ATOM 862 C CA . LEU A 1 106 ? -7.290 1.374 -2.187 1.00 67.69 106 LEU A CA 1
ATOM 863 C C . LEU A 1 106 ? -8.807 1.274 -2.243 1.00 67.69 106 LEU A C 1
ATOM 865 O O . LEU A 1 106 ? -9.493 1.510 -1.253 1.00 67.69 106 LEU A O 1
ATOM 869 N N . SER A 1 107 ? -9.351 0.876 -3.386 1.00 70.06 107 SER A N 1
ATOM 870 C CA . SER A 1 107 ? -10.799 0.787 -3.549 1.00 70.06 107 SER A CA 1
ATOM 871 C C . SER A 1 107 ? -11.418 -0.261 -2.619 1.00 70.06 107 SER A C 1
ATOM 873 O O . SER A 1 10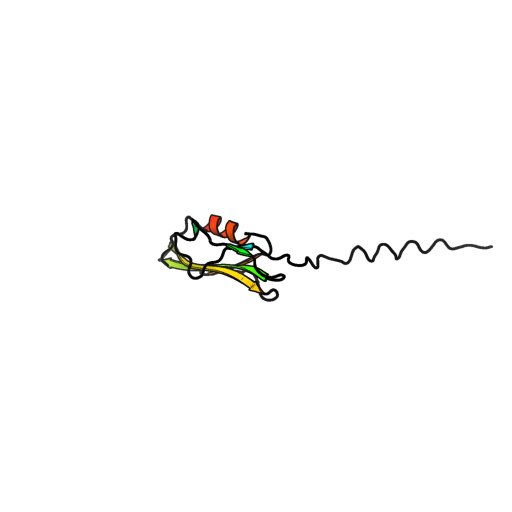7 ? -12.476 -0.021 -2.041 1.00 70.06 107 SER A O 1
ATOM 875 N N . GLU A 1 108 ? -10.735 -1.384 -2.379 1.00 75.50 108 GLU A N 1
ATOM 876 C CA . GLU A 1 108 ? -11.214 -2.433 -1.463 1.00 75.50 108 GLU A CA 1
ATOM 877 C C . GLU A 1 108 ? -11.268 -2.003 0.013 1.00 75.50 108 GLU A C 1
ATOM 879 O O . GLU A 1 108 ? -12.022 -2.569 0.808 1.00 75.50 108 GLU A O 1
ATOM 884 N N . HIS A 1 109 ? -10.461 -1.014 0.401 1.00 74.62 109 HIS A N 1
ATOM 885 C CA . HIS A 1 109 ? -10.275 -0.630 1.800 1.00 74.62 109 HIS A CA 1
ATOM 886 C C . HIS A 1 109 ? -10.871 0.735 2.157 1.00 74.62 109 HIS A C 1
ATOM 888 O O . HIS A 1 109 ? -10.820 1.109 3.330 1.00 74.62 109 HIS A O 1
ATOM 894 N N . ILE A 1 110 ? -11.485 1.433 1.194 1.00 69.94 110 ILE A N 1
ATOM 895 C CA . ILE A 1 110 ? -11.997 2.806 1.335 1.00 69.94 110 ILE A CA 1
ATOM 896 C C . ILE A 1 110 ? -13.015 2.979 2.475 1.00 69.94 110 ILE A C 1
ATOM 898 O O . ILE A 1 110 ? -13.065 4.031 3.109 1.00 69.94 110 ILE A O 1
ATOM 902 N N . ASP A 1 111 ? -13.785 1.931 2.779 1.00 75.19 111 ASP A N 1
ATOM 903 C CA . ASP A 1 111 ? -14.796 1.938 3.842 1.00 75.19 111 ASP A CA 1
ATOM 904 C C . ASP A 1 111 ? -14.251 1.494 5.211 1.00 75.19 111 ASP A C 1
ATOM 906 O O . ASP A 1 111 ? -14.967 1.529 6.218 1.00 75.19 111 ASP A O 1
ATOM 910 N N . THR A 1 112 ? -12.990 1.051 5.290 1.00 77.00 112 THR A N 1
ATOM 911 C CA . THR A 1 112 ? -12.402 0.662 6.576 1.00 77.00 112 THR A CA 1
ATOM 912 C C . THR A 1 112 ? -12.021 1.927 7.354 1.00 77.00 112 THR A C 1
ATOM 914 O O . THR A 1 112 ? -11.289 2.763 6.828 1.00 77.00 112 THR A O 1
ATOM 917 N N . PRO A 1 113 ? -12.463 2.089 8.618 1.00 79.38 113 PRO A N 1
ATOM 918 C CA . PRO A 1 113 ? -12.133 3.273 9.408 1.00 79.38 113 PRO A CA 1
ATOM 919 C C . PRO A 1 113 ? -10.617 3.501 9.495 1.00 79.38 113 PRO A C 1
ATOM 921 O O . PRO A 1 113 ? -9.886 2.551 9.769 1.00 79.38 113 PRO A O 1
ATOM 924 N N . TYR A 1 114 ? -10.163 4.744 9.310 1.00 77.69 114 TYR A N 1
ATOM 925 C CA . TYR A 1 114 ? -8.754 5.154 9.393 1.00 77.69 114 TYR A CA 1
ATOM 926 C C . TYR A 1 114 ? -8.528 6.071 10.606 1.00 77.69 114 TYR A C 1
ATOM 928 O O . TYR A 1 114 ? -9.320 6.989 10.825 1.00 77.69 114 TYR A O 1
ATOM 936 N N . ILE A 1 115 ? -7.480 5.823 11.400 1.00 78.88 115 ILE A N 1
ATOM 937 C CA . ILE A 1 115 ? -7.152 6.613 12.612 1.00 78.88 115 ILE A CA 1
ATOM 938 C C . ILE A 1 115 ? -5.728 7.189 12.633 1.00 78.88 115 ILE A C 1
ATOM 940 O O . ILE A 1 115 ? -5.335 7.762 13.652 1.00 78.88 115 ILE A O 1
ATOM 944 N N . GLY A 1 116 ? -4.947 6.978 11.571 1.00 62.66 116 GLY A N 1
ATOM 945 C CA . GLY A 1 116 ? -3.555 7.435 11.487 1.00 62.66 116 GLY A CA 1
ATOM 946 C C . GLY A 1 116 ? -3.380 8.844 10.937 1.00 62.66 116 GLY A C 1
ATOM 947 O O . GLY A 1 116 ? -4.366 9.606 10.840 1.00 62.66 116 GLY A O 1
#

Radius of gyration: 22.93 Å; chains: 1; bounding box: 34×61×73 Å

Sequence (116 aa):
MNFKSIFCFGHLLLLILIIKDASIVESAICHQCTRCTSDWWRYPSSRQYEEGQECFFEIRYTYYGNKKIIDYVNAGALSGSSCYSFSTSSYAYLCCDQDYCNEDWLSEHIDTPYIG